Protein AF-A0A6N3X831-F1 (afdb_monomer)

Radius of gyration: 27.07 Å; Cα contacts (8 Å, |Δi|>4): 155; chains: 1; bounding box: 54×34×77 Å

Structure (mmCIF, N/CA/C/O backbone):
data_AF-A0A6N3X831-F1
#
_entry.id   AF-A0A6N3X831-F1
#
loop_
_atom_site.group_PDB
_atom_site.id
_atom_site.type_symbol
_atom_site.label_atom_id
_atom_site.label_alt_id
_atom_site.label_comp_id
_atom_site.label_asym_id
_atom_site.label_entity_id
_atom_site.label_seq_id
_atom_site.pdbx_PDB_ins_code
_atom_site.Cartn_x
_atom_site.Cartn_y
_atom_site.Cartn_z
_atom_site.occupancy
_atom_site.B_iso_or_equiv
_atom_site.auth_seq_id
_atom_site.auth_comp_id
_atom_site.auth_asym_id
_atom_site.auth_atom_id
_atom_site.pdbx_PDB_model_num
ATOM 1 N N . GLY A 1 1 ? -6.048 -7.615 -7.601 1.00 38.59 1 GLY A N 1
ATOM 2 C CA . GLY A 1 1 ? -7.258 -7.803 -6.772 1.00 38.59 1 GLY A CA 1
ATOM 3 C C . GLY A 1 1 ? -6.846 -7.427 -5.382 1.00 38.59 1 GLY A C 1
ATOM 4 O O . GLY A 1 1 ? -6.185 -8.234 -4.755 1.00 38.59 1 GLY A O 1
ATOM 5 N N . ILE A 1 2 ? -7.100 -6.169 -5.031 1.00 41.03 2 ILE A N 1
ATOM 6 C CA . ILE A 1 2 ? -6.404 -5.396 -3.995 1.00 41.03 2 ILE A CA 1
ATOM 7 C C . ILE A 1 2 ? -6.289 -6.144 -2.661 1.00 41.03 2 ILE A C 1
ATOM 9 O O . ILE A 1 2 ? -7.278 -6.653 -2.131 1.00 41.03 2 ILE A O 1
ATOM 13 N N . GLY A 1 3 ? -5.059 -6.252 -2.163 1.00 47.22 3 GLY A N 1
ATOM 14 C CA . GLY A 1 3 ? -4.654 -7.065 -1.020 1.00 47.22 3 GLY A CA 1
ATOM 15 C C . GLY A 1 3 ? -5.002 -6.455 0.335 1.00 47.22 3 GLY A C 1
ATOM 16 O O . GLY A 1 3 ? -4.235 -6.596 1.279 1.00 47.22 3 GLY A O 1
ATOM 17 N N . SER A 1 4 ? -6.169 -5.823 0.483 1.00 55.00 4 SER A N 1
ATOM 18 C CA . SER A 1 4 ? -6.566 -5.127 1.714 1.00 55.00 4 SER A CA 1
ATOM 19 C C . SER A 1 4 ? -7.072 -6.090 2.802 1.00 55.00 4 SER A C 1
ATOM 21 O O . SER A 1 4 ? -8.209 -5.998 3.277 1.00 55.00 4 SER A O 1
ATOM 23 N N . GLY A 1 5 ? -6.254 -7.067 3.180 1.00 63.47 5 GLY A N 1
ATOM 24 C CA . GLY A 1 5 ? -6.531 -7.952 4.304 1.00 63.47 5 GLY A CA 1
ATOM 25 C C . GLY A 1 5 ? -6.135 -7.289 5.618 1.00 63.47 5 GLY A C 1
ATOM 26 O O . GLY A 1 5 ? -5.019 -7.497 6.083 1.00 63.47 5 GLY A O 1
ATOM 27 N N . VAL A 1 6 ? -7.029 -6.510 6.237 1.00 70.75 6 VAL A N 1
ATOM 28 C CA . VAL A 1 6 ? -6.874 -6.143 7.656 1.00 70.75 6 VAL A CA 1
ATOM 29 C C . VAL A 1 6 ? -7.504 -7.239 8.510 1.00 70.75 6 VAL A C 1
ATOM 31 O O . VAL A 1 6 ? -8.687 -7.542 8.357 1.00 70.75 6 VAL A O 1
ATOM 34 N N . SER A 1 7 ? -6.720 -7.829 9.410 1.00 81.00 7 SER A N 1
ATOM 35 C CA . SER A 1 7 ? -7.199 -8.772 10.428 1.00 81.00 7 SER A CA 1
ATOM 36 C C . SER A 1 7 ? -7.109 -8.148 11.816 1.00 81.00 7 SER A C 1
ATOM 38 O O . SER A 1 7 ? -6.284 -7.264 12.078 1.00 81.00 7 SER A O 1
ATOM 40 N N . VAL A 1 8 ? -8.000 -8.590 12.697 1.00 78.44 8 VAL A N 1
ATOM 41 C CA . VAL A 1 8 ? -8.115 -8.108 14.071 1.00 78.44 8 VAL A CA 1
ATOM 42 C C . VAL A 1 8 ? -8.148 -9.312 14.993 1.00 78.44 8 VAL A C 1
ATOM 44 O O . VAL A 1 8 ? -8.912 -10.240 14.752 1.00 78.44 8 VAL A O 1
ATOM 47 N N . ASP A 1 9 ? -7.350 -9.261 16.050 1.00 82.75 9 ASP A N 1
ATOM 48 C CA . ASP A 1 9 ? -7.297 -10.287 17.078 1.00 82.75 9 ASP A CA 1
ATOM 49 C C . ASP A 1 9 ? -7.383 -9.655 18.475 1.00 82.75 9 ASP A C 1
ATOM 51 O O . ASP A 1 9 ? -6.527 -8.873 18.894 1.00 82.75 9 ASP A O 1
ATOM 55 N N . THR A 1 10 ? -8.456 -9.970 19.195 1.00 79.25 10 THR A N 1
ATOM 56 C CA . THR A 1 10 ? -8.720 -9.498 20.557 1.00 79.25 10 THR A CA 1
ATOM 57 C C . THR A 1 10 ? -8.181 -10.427 21.650 1.00 79.25 10 THR A C 1
ATOM 59 O O . THR A 1 10 ? -8.280 -10.074 22.824 1.00 79.25 10 THR A O 1
ATOM 62 N N . ASP A 1 11 ? -7.637 -11.600 21.311 1.00 76.44 11 ASP A N 1
ATOM 63 C CA . ASP A 1 11 ? -7.053 -12.545 22.270 1.00 76.44 11 ASP A CA 1
ATOM 64 C C . ASP A 1 11 ? -5.849 -13.290 21.670 1.00 76.44 11 ASP A C 1
ATOM 66 O O . ASP A 1 11 ? -5.933 -14.436 21.237 1.00 76.44 11 ASP A O 1
ATOM 70 N N . GLY A 1 12 ? -4.668 -12.674 21.767 1.00 67.88 12 GLY A N 1
ATOM 71 C CA . GLY A 1 12 ? -3.426 -13.267 21.257 1.00 67.88 12 GLY A CA 1
ATOM 72 C C . GLY A 1 12 ? -2.975 -14.565 21.950 1.00 67.88 12 GLY A C 1
ATOM 73 O O . GLY A 1 12 ? -1.924 -15.103 21.594 1.00 67.88 12 GLY A O 1
ATOM 74 N N . GLY A 1 13 ? -3.701 -15.050 22.967 1.00 70.44 13 GLY A N 1
ATOM 75 C CA . GLY A 1 13 ? -3.470 -16.340 23.619 1.00 70.44 13 GLY A CA 1
ATOM 76 C C . GLY A 1 13 ? -4.300 -17.494 23.045 1.00 70.44 13 GLY A C 1
ATOM 77 O O . GLY A 1 13 ? -4.006 -18.653 23.355 1.00 70.44 13 GLY A O 1
ATOM 78 N N . MET A 1 14 ? -5.312 -17.207 22.221 1.00 67.62 14 MET A N 1
ATOM 79 C CA . MET A 1 14 ? -6.159 -18.201 21.563 1.00 67.62 14 MET A CA 1
ATOM 80 C C . MET A 1 14 ? -5.832 -18.333 20.072 1.00 67.62 14 MET A C 1
ATOM 82 O O . MET A 1 14 ? -5.197 -17.487 19.454 1.00 67.62 14 MET A O 1
ATOM 86 N N . ALA A 1 15 ? -6.198 -19.476 19.489 1.00 73.69 15 ALA A N 1
ATOM 87 C CA . ALA A 1 15 ? -5.972 -19.726 18.071 1.00 73.69 15 ALA A CA 1
ATOM 88 C C . ALA A 1 15 ? -7.078 -19.086 17.217 1.00 73.69 15 ALA A C 1
ATOM 90 O O . ALA A 1 15 ? -8.261 -19.330 17.455 1.00 73.69 15 ALA A O 1
ATOM 91 N N . GLY A 1 16 ? -6.671 -18.375 16.163 1.00 77.88 16 GLY A N 1
ATOM 92 C CA . GLY A 1 16 ? -7.555 -17.681 15.223 1.00 77.88 16 GLY A CA 1
ATOM 93 C C . GLY A 1 16 ? -7.661 -16.189 15.527 1.00 77.88 16 GLY A C 1
ATOM 94 O O . GLY A 1 16 ? -7.146 -15.734 16.537 1.00 77.88 16 GLY A O 1
ATOM 95 N N . ASP A 1 17 ? -8.369 -15.455 14.674 1.00 84.38 17 ASP A N 1
ATOM 96 C CA . ASP A 1 17 ? -8.619 -14.024 14.855 1.00 84.38 17 ASP A CA 1
ATOM 97 C C . ASP A 1 17 ? -9.928 -13.828 15.629 1.00 84.38 17 ASP A C 1
ATOM 99 O O . ASP A 1 17 ? -11.001 -14.245 15.177 1.00 84.38 17 ASP A O 1
ATOM 103 N N . GLN A 1 18 ? -9.853 -13.254 16.831 1.00 87.50 18 GLN A N 1
ATOM 104 C CA . GLN A 1 18 ? -11.040 -12.903 17.612 1.00 87.50 18 GLN A CA 1
ATOM 105 C C . GLN A 1 18 ? -11.415 -11.436 17.395 1.00 87.50 18 GLN A C 1
ATOM 107 O O . GLN A 1 18 ? -10.561 -10.560 17.344 1.00 87.50 18 GLN A O 1
ATOM 112 N N . THR A 1 19 ? -12.715 -11.151 17.323 1.00 91.06 19 THR A N 1
ATOM 113 C CA . THR A 1 19 ? -13.231 -9.800 17.041 1.00 91.06 19 THR A CA 1
ATOM 114 C C . THR A 1 19 ? -14.128 -9.261 18.156 1.00 91.06 19 THR A C 1
ATOM 116 O O . THR A 1 19 ? -14.958 -8.384 17.916 1.00 91.06 19 THR A O 1
ATOM 119 N N . SER A 1 20 ? -14.029 -9.807 19.370 1.00 92.25 20 SER A N 1
ATOM 120 C CA . SER A 1 20 ? -14.905 -9.438 20.486 1.00 92.25 20 SER A CA 1
ATOM 121 C C . SER A 1 20 ? -14.158 -9.401 21.811 1.00 92.25 20 SER A C 1
ATOM 123 O O . SER A 1 20 ? -13.512 -10.375 22.190 1.00 92.25 20 SER A O 1
ATOM 125 N N . LEU A 1 21 ? -14.345 -8.316 22.557 1.00 94.50 21 LEU A N 1
ATOM 126 C CA . LEU A 1 21 ? -13.894 -8.178 23.938 1.00 94.50 21 LEU A CA 1
ATOM 127 C C . LEU A 1 21 ? -15.068 -8.364 24.902 1.00 94.50 21 LEU A C 1
ATOM 129 O O . LEU A 1 21 ? -16.187 -7.943 24.610 1.00 94.50 21 LEU A O 1
ATOM 133 N N . SER A 1 22 ? -14.804 -8.943 26.075 1.00 94.12 22 SER A N 1
ATOM 134 C CA . SER A 1 22 ? -15.806 -9.104 27.132 1.00 94.12 22 SER A CA 1
ATOM 135 C C . SER A 1 22 ? -15.433 -8.285 28.362 1.00 94.12 22 SER A C 1
ATOM 137 O O . SER A 1 22 ? -14.397 -8.507 28.994 1.00 94.12 22 SER A O 1
ATOM 139 N N . PHE A 1 23 ? -16.314 -7.364 28.742 1.00 96.44 23 PHE A N 1
ATOM 140 C CA . PHE A 1 23 ? -16.197 -6.581 29.968 1.00 96.44 23 PHE A CA 1
ATOM 141 C C . PHE A 1 23 ? -17.246 -7.036 30.986 1.00 96.44 23 PHE A C 1
ATOM 143 O O . PHE A 1 23 ? -18.373 -7.391 30.658 1.00 96.44 23 PHE A O 1
ATOM 150 N N . THR A 1 24 ? -16.848 -7.044 32.248 1.00 95.75 24 THR A N 1
ATOM 151 C CA . THR A 1 24 ? -17.590 -7.520 33.413 1.00 95.75 24 THR A CA 1
ATOM 152 C C . THR 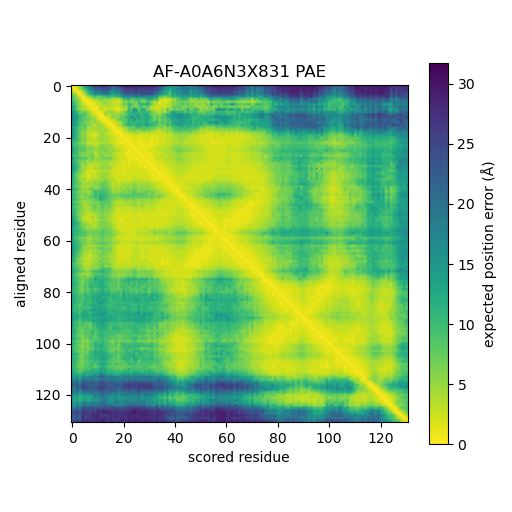A 1 24 ? -17.406 -6.521 34.550 1.00 95.75 24 THR A C 1
ATOM 154 O O . THR A 1 24 ? -16.509 -5.676 34.525 1.00 95.75 24 THR A O 1
ATOM 157 N N . THR A 1 25 ? -18.193 -6.649 35.615 1.00 96.44 25 THR A N 1
ATOM 158 C CA . THR A 1 25 ? -18.077 -5.770 36.789 1.00 96.44 25 THR A CA 1
ATOM 159 C C . THR A 1 25 ? -16.720 -5.850 37.497 1.00 96.44 25 THR A C 1
ATOM 161 O O . THR A 1 25 ? -16.415 -4.964 38.290 1.00 96.44 25 THR A O 1
ATOM 164 N N . SER A 1 26 ? -15.900 -6.874 37.236 1.00 97.25 26 SER A N 1
ATOM 165 C CA . SER A 1 26 ? -14.564 -7.019 37.827 1.00 97.25 26 SER A CA 1
ATOM 166 C C . SER A 1 26 ? -13.425 -6.502 36.942 1.00 97.25 26 SER A C 1
ATOM 168 O O . SER A 1 26 ? -12.369 -6.182 37.480 1.00 97.25 26 SER A O 1
ATOM 170 N N . ASN A 1 27 ? -13.612 -6.391 35.621 1.00 96.12 27 ASN A N 1
ATOM 171 C CA . ASN A 1 27 ? -12.563 -5.962 34.683 1.00 96.12 27 ASN A CA 1
ATOM 172 C C . ASN A 1 27 ? -12.930 -4.723 33.845 1.00 96.12 27 ASN A C 1
ATOM 174 O O . ASN A 1 27 ? -12.136 -4.331 33.001 1.00 96.12 27 ASN A O 1
ATOM 178 N N . TRP A 1 28 ? -14.081 -4.077 34.071 1.00 96.12 28 TRP A N 1
ATOM 179 C CA . TRP A 1 28 ? -14.527 -2.915 33.280 1.00 96.12 28 TRP A CA 1
ATOM 180 C C . TRP A 1 28 ? -13.552 -1.726 33.272 1.00 96.12 28 TRP A C 1
ATOM 182 O O . TRP A 1 28 ? -13.578 -0.927 32.343 1.00 96.12 28 TRP A O 1
ATOM 192 N N . GLN A 1 29 ? -12.703 -1.604 34.299 1.00 96.38 29 GLN A N 1
ATOM 193 C CA . GLN A 1 29 ? -11.672 -0.558 34.393 1.00 96.38 29 GLN A CA 1
ATOM 194 C C . GLN A 1 29 ? -10.335 -0.970 33.774 1.00 96.38 29 GLN A C 1
ATOM 196 O O . GLN A 1 29 ? -9.431 -0.145 33.681 1.00 96.38 29 GLN A O 1
ATOM 201 N N . MET A 1 30 ? -10.178 -2.242 33.411 1.00 96.88 30 MET A N 1
ATOM 202 C CA . MET A 1 30 ? -8.944 -2.753 32.833 1.00 96.88 30 MET A CA 1
ATOM 203 C C . MET A 1 30 ? -9.003 -2.582 31.321 1.00 96.88 30 MET A C 1
ATOM 205 O O . MET A 1 30 ? -9.918 -3.084 30.666 1.00 96.88 30 MET A O 1
ATOM 209 N N . GLU A 1 31 ? -8.010 -1.896 30.766 1.00 96.25 31 GLU A N 1
ATOM 210 C CA . GLU A 1 31 ? -7.832 -1.827 29.320 1.00 96.25 31 GLU A CA 1
ATOM 211 C C . GLU A 1 31 ? -7.559 -3.232 28.768 1.00 96.25 31 GLU A C 1
ATOM 213 O O . GLU A 1 31 ? -6.760 -3.991 29.321 1.00 96.25 31 GLU A O 1
ATOM 218 N N . GLN A 1 32 ? -8.242 -3.579 27.678 1.00 95.19 32 GLN A N 1
ATOM 219 C CA . GLN A 1 32 ? -8.023 -4.823 26.949 1.00 95.19 32 GLN A CA 1
ATOM 220 C C . GLN A 1 32 ? -7.440 -4.482 25.580 1.00 95.19 32 GLN A C 1
ATOM 222 O O . GLN A 1 32 ? -7.934 -3.583 24.898 1.00 95.19 32 GLN A O 1
ATOM 227 N N . ALA A 1 33 ? -6.362 -5.167 25.207 1.00 92.38 33 ALA A N 1
ATOM 228 C CA . ALA A 1 33 ? -5.659 -4.908 23.961 1.00 92.38 33 ALA A CA 1
ATOM 229 C C . ALA A 1 33 ? -6.381 -5.549 22.770 1.00 92.38 33 ALA A C 1
ATOM 231 O O . ALA A 1 33 ? -6.973 -6.619 22.887 1.00 92.38 33 ALA A O 1
ATOM 232 N N . VAL A 1 34 ? -6.273 -4.900 21.613 1.00 92.50 34 VAL A N 1
ATOM 233 C CA . VAL A 1 34 ? -6.697 -5.431 20.317 1.00 92.50 34 VAL A CA 1
ATOM 234 C C . VAL A 1 34 ? -5.494 -5.359 19.387 1.00 92.50 34 VAL A C 1
ATOM 236 O O . VAL A 1 34 ? -4.926 -4.285 19.192 1.00 92.50 34 VAL A O 1
ATOM 239 N N . MET A 1 35 ? -5.078 -6.498 18.846 1.00 91.12 35 MET A N 1
ATOM 240 C CA . MET A 1 35 ? -4.033 -6.584 17.836 1.00 91.12 35 MET A CA 1
ATOM 241 C C . MET A 1 35 ? -4.651 -6.353 16.458 1.00 91.12 35 MET A C 1
ATOM 243 O O . MET A 1 35 ? -5.662 -6.959 16.117 1.00 91.12 35 MET A O 1
ATOM 247 N N . VAL A 1 36 ? -4.034 -5.492 15.652 1.00 90.69 36 VAL A N 1
ATOM 248 C CA . VAL A 1 36 ? -4.452 -5.210 14.272 1.00 90.69 36 VAL A CA 1
ATOM 249 C C . VAL A 1 36 ? -3.280 -5.517 13.350 1.00 90.69 36 VAL A C 1
ATOM 251 O O . VAL A 1 36 ? -2.146 -5.138 13.648 1.00 90.69 36 VAL A O 1
ATOM 254 N N . ARG A 1 37 ? -3.537 -6.210 12.240 1.00 89.69 37 ARG A N 1
ATOM 255 C CA . ARG A 1 37 ? -2.523 -6.567 11.239 1.00 89.69 37 ARG A CA 1
ATOM 256 C C . ARG A 1 37 ? -3.017 -6.180 9.853 1.00 89.69 37 ARG A C 1
ATOM 258 O O . ARG A 1 37 ? -4.176 -6.429 9.535 1.00 89.69 37 ARG A O 1
ATOM 265 N N . ALA A 1 38 ? -2.133 -5.620 9.038 1.00 89.00 38 ALA A N 1
ATOM 266 C CA . ALA A 1 38 ? -2.359 -5.405 7.613 1.00 89.00 38 ALA A CA 1
ATOM 267 C C . ALA A 1 38 ? -1.558 -6.437 6.804 1.00 89.00 38 ALA A C 1
ATOM 269 O O . ALA A 1 38 ? -0.465 -6.832 7.219 1.00 89.00 38 ALA A O 1
ATOM 270 N N . ALA A 1 39 ? -2.117 -6.896 5.687 1.00 87.69 39 ALA A N 1
ATOM 271 C CA . ALA A 1 39 ? -1.389 -7.675 4.694 1.00 87.69 39 ALA A CA 1
ATOM 272 C C . ALA A 1 39 ? -0.486 -6.755 3.859 1.00 87.69 39 ALA A C 1
ATOM 274 O O . ALA A 1 39 ? -0.832 -5.598 3.645 1.00 87.69 39 ALA A O 1
ATOM 275 N N . ALA A 1 40 ? 0.651 -7.283 3.405 1.00 88.06 40 ALA A N 1
ATOM 276 C CA . ALA A 1 40 ? 1.467 -6.623 2.392 1.00 88.06 40 ALA A CA 1
ATOM 277 C C . ALA A 1 40 ? 0.853 -6.851 1.004 1.00 88.06 40 ALA A C 1
ATOM 279 O O . ALA A 1 40 ? 0.274 -7.918 0.756 1.00 88.06 40 ALA A O 1
ATOM 280 N N . ASP A 1 41 ? 1.028 -5.887 0.110 1.00 87.81 41 ASP A N 1
ATOM 281 C CA . ASP A 1 41 ? 0.800 -6.049 -1.321 1.00 87.81 41 ASP A CA 1
ATOM 282 C C . ASP A 1 41 ? 1.955 -5.427 -2.123 1.00 87.81 41 ASP A C 1
ATOM 284 O O . ASP A 1 41 ? 2.979 -5.112 -1.532 1.00 87.81 41 ASP A O 1
ATOM 288 N N . ASP A 1 42 ? 1.839 -5.393 -3.455 1.00 89.00 42 ASP A N 1
ATOM 289 C CA . ASP A 1 42 ? 2.919 -4.964 -4.360 1.00 89.00 42 ASP A CA 1
ATOM 290 C C . ASP A 1 42 ? 2.642 -3.580 -4.995 1.00 89.00 42 ASP A C 1
ATOM 292 O O . ASP A 1 42 ? 3.276 -3.206 -5.995 1.00 89.00 42 ASP A O 1
ATOM 296 N N . ASN A 1 43 ? 1.614 -2.863 -4.524 1.00 88.38 43 ASN A N 1
ATOM 297 C CA . ASN A 1 43 ? 1.247 -1.550 -5.055 1.00 88.38 43 ASN A CA 1
ATOM 298 C C . ASN A 1 43 ? 2.043 -0.445 -4.331 1.00 88.38 43 ASN A C 1
ATOM 300 O O . ASN A 1 43 ? 3.035 -0.770 -3.720 1.00 88.38 43 ASN A O 1
ATOM 304 N N . ALA A 1 44 ? 1.779 0.847 -4.542 1.00 88.69 44 ALA A N 1
ATOM 305 C CA . ALA A 1 44 ? 2.566 1.923 -3.906 1.00 88.69 44 ALA A CA 1
ATOM 306 C C . ALA A 1 44 ? 1.658 3.000 -3.290 1.00 88.69 44 ALA A C 1
ATOM 308 O O . ALA A 1 44 ? 1.894 4.209 -3.425 1.00 88.69 44 ALA A O 1
ATOM 309 N N . ILE A 1 45 ? 0.523 2.572 -2.743 1.00 88.94 45 ILE A N 1
ATOM 310 C CA . ILE A 1 45 ? -0.583 3.425 -2.326 1.00 88.94 45 ILE A CA 1
ATOM 311 C C . ILE A 1 45 ? -1.037 3.017 -0.940 1.00 88.94 45 ILE A C 1
ATOM 313 O O . ILE A 1 45 ? -1.553 1.940 -0.723 1.00 88.94 45 ILE A O 1
ATOM 317 N N . SER A 1 46 ? -0.971 3.966 -0.012 1.00 90.81 46 SER A N 1
ATOM 318 C CA . SER A 1 46 ? -1.536 3.781 1.321 1.00 90.81 46 SER A CA 1
ATOM 319 C 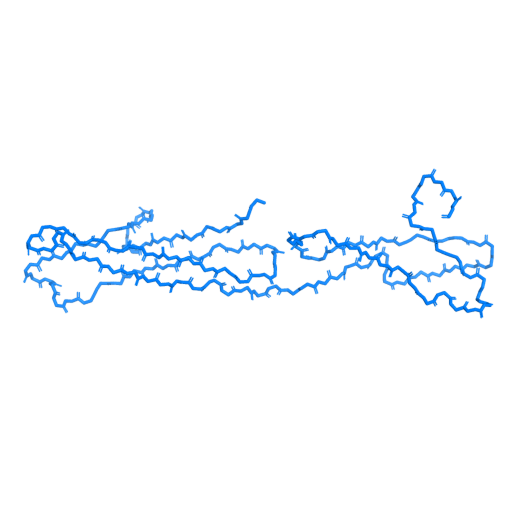C . SER A 1 46 ? -3.064 3.694 1.309 1.00 90.81 46 SER A C 1
ATOM 321 O O . SER A 1 46 ? -3.747 4.535 0.712 1.00 90.81 46 SER A O 1
ATOM 323 N N . GLU A 1 47 ? -3.610 2.759 2.081 1.00 89.75 47 GLU A N 1
ATOM 324 C CA . GLU A 1 47 ? -5.045 2.586 2.279 1.00 89.75 47 GLU A CA 1
ATOM 325 C C . GLU A 1 47 ? -5.530 3.072 3.647 1.00 89.75 47 GLU A C 1
ATOM 327 O O . GLU A 1 47 ? -4.786 3.288 4.609 1.00 89.75 47 GLU A O 1
ATOM 332 N N . THR A 1 48 ? -6.851 3.225 3.750 1.00 92.06 48 THR A N 1
ATOM 333 C CA . THR A 1 48 ? -7.526 3.475 5.024 1.00 92.06 48 THR A CA 1
ATOM 334 C C . THR A 1 48 ? -8.667 2.490 5.219 1.00 92.06 48 THR A C 1
ATOM 336 O O . THR A 1 48 ? -9.410 2.184 4.287 1.00 92.06 48 THR A O 1
ATOM 339 N N . VAL A 1 49 ? -8.809 2.000 6.448 1.00 92.38 49 VAL A N 1
ATOM 340 C CA . VAL A 1 49 ? -9.881 1.096 6.870 1.00 92.38 49 VAL A CA 1
ATOM 341 C C . VAL A 1 49 ? -10.507 1.646 8.146 1.00 92.38 49 VAL A C 1
ATOM 343 O O . VAL A 1 49 ? -9.802 2.028 9.077 1.00 92.38 49 VAL A O 1
ATOM 346 N N . THR A 1 50 ? -11.837 1.670 8.215 1.00 94.50 50 THR A N 1
ATOM 347 C CA . THR A 1 50 ? -12.5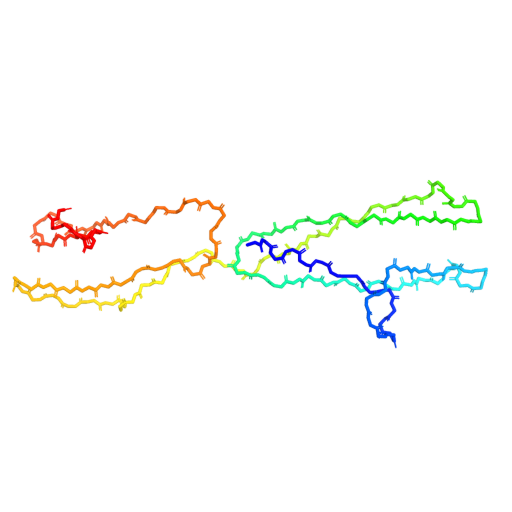60 2.076 9.428 1.00 94.50 50 THR A CA 1
ATOM 348 C C . THR A 1 50 ? -13.048 0.846 10.181 1.00 94.50 50 THR A C 1
ATOM 350 O O . THR A 1 50 ? -13.905 0.109 9.696 1.00 94.50 50 THR A O 1
ATOM 353 N N . LEU A 1 51 ? -12.538 0.643 11.396 1.00 94.06 51 LEU A N 1
ATOM 354 C CA . LEU A 1 51 ? -13.003 -0.391 12.315 1.00 94.06 51 LEU A CA 1
ATOM 355 C C . LEU A 1 51 ? -14.154 0.154 13.167 1.00 94.06 51 LEU A C 1
ATOM 357 O O . LEU A 1 51 ? -13.989 1.113 13.925 1.00 94.06 51 LEU A O 1
ATOM 361 N N . SER A 1 52 ? -15.325 -0.470 13.053 1.00 95.56 52 SER A N 1
ATOM 362 C CA . SER A 1 52 ? -16.516 -0.111 13.828 1.00 95.56 52 SER A CA 1
ATOM 363 C C . SER A 1 52 ? -16.633 -0.976 15.079 1.00 95.56 52 SER A C 1
ATOM 365 O O . SER A 1 52 ? -16.598 -2.200 14.995 1.00 95.56 52 SER A O 1
ATOM 367 N N . HIS A 1 53 ? -16.826 -0.339 16.231 1.00 96.75 53 HIS A N 1
ATOM 368 C CA . HIS A 1 53 ? -17.058 -1.000 17.512 1.00 96.75 53 HIS A CA 1
ATOM 369 C C . HIS A 1 53 ? -18.478 -0.690 17.971 1.00 96.75 53 HIS A C 1
ATOM 371 O O . HIS A 1 53 ? -18.857 0.478 18.052 1.00 96.75 53 HIS A O 1
ATOM 377 N N . SER A 1 54 ? -19.248 -1.719 18.309 1.00 97.31 54 SER A N 1
ATOM 378 C CA . SER A 1 54 ? -20.574 -1.600 18.918 1.00 97.31 54 SER A CA 1
ATOM 379 C C . SER A 1 54 ? -20.604 -2.399 20.212 1.00 97.31 54 SER A C 1
ATOM 381 O O . SER A 1 54 ? -20.237 -3.575 20.213 1.00 97.31 54 SER A O 1
ATOM 383 N N . ALA A 1 55 ? -21.037 -1.772 21.300 1.00 97.38 55 ALA A N 1
ATOM 384 C CA . ALA A 1 55 ? -21.260 -2.450 22.568 1.00 97.38 55 ALA A CA 1
ATOM 385 C C . ALA A 1 55 ? -22.714 -2.935 22.674 1.00 97.38 55 ALA A C 1
ATOM 387 O O . ALA A 1 55 ? -23.599 -2.446 21.974 1.00 97.38 55 ALA A O 1
ATOM 388 N N . ALA A 1 56 ? -22.951 -3.917 23.540 1.00 96.56 56 ALA A N 1
ATOM 389 C CA . ALA A 1 56 ? -24.279 -4.463 23.798 1.00 96.56 56 ALA A CA 1
ATOM 390 C C . ALA A 1 56 ? -24.414 -4.896 25.263 1.00 96.56 56 ALA A C 1
ATOM 392 O O . ALA A 1 56 ? -23.438 -5.327 25.884 1.00 96.56 56 ALA A O 1
ATOM 393 N N . GLY A 1 57 ? -25.637 -4.817 25.792 1.00 95.88 57 GLY A N 1
ATOM 394 C CA . GLY A 1 57 ? -25.980 -5.145 27.175 1.00 95.88 57 GLY A CA 1
ATOM 395 C C . GLY A 1 57 ? -25.585 -4.070 28.195 1.00 95.88 57 GLY A C 1
ATOM 396 O O . GLY A 1 57 ? -24.821 -3.155 27.907 1.00 95.88 57 GLY A O 1
ATOM 397 N N . GLY A 1 58 ? -26.127 -4.173 29.414 1.00 93.38 58 GLY A N 1
ATOM 398 C CA . GLY A 1 58 ? -25.764 -3.293 30.538 1.00 93.38 58 GLY A CA 1
ATOM 399 C C . GLY A 1 58 ? -25.962 -1.795 30.275 1.00 93.38 58 GLY A C 1
ATOM 400 O O . GLY A 1 58 ? -25.177 -1.003 30.781 1.00 93.38 58 GLY A O 1
ATOM 401 N N . ASP A 1 59 ? -26.966 -1.435 29.467 1.00 96.38 59 ASP A N 1
ATOM 402 C CA . ASP A 1 59 ? -27.267 -0.077 28.979 1.00 96.38 59 ASP A CA 1
ATOM 403 C C . ASP A 1 59 ? -26.305 0.476 27.901 1.00 96.38 59 ASP A C 1
ATOM 405 O O . ASP A 1 59 ? -26.359 1.660 27.565 1.00 96.38 59 ASP A O 1
ATOM 409 N N . TYR A 1 60 ? -25.459 -0.369 27.297 1.00 97.00 60 TYR A N 1
ATOM 410 C CA . TYR A 1 60 ? -24.505 0.026 26.248 1.00 97.00 60 TYR A CA 1
ATOM 411 C C . TYR A 1 60 ? -24.987 -0.223 24.809 1.00 97.00 60 TYR A C 1
ATOM 413 O O . TYR A 1 60 ? -24.229 0.034 23.880 1.00 97.00 60 TYR A O 1
ATOM 421 N N . ASP A 1 61 ? -26.227 -0.672 24.589 1.00 96.44 61 ASP A N 1
ATOM 422 C CA . ASP A 1 61 ? -26.729 -1.064 23.254 1.00 96.44 61 ASP A CA 1
ATOM 423 C C . ASP A 1 61 ? -26.702 0.066 22.203 1.00 96.44 61 ASP A C 1
ATOM 425 O O . ASP A 1 61 ? -26.737 -0.194 21.002 1.00 96.44 61 ASP A O 1
ATOM 429 N N . SER A 1 62 ? -26.639 1.330 22.635 1.00 97.00 62 SER A N 1
ATOM 430 C CA . SER A 1 62 ? -26.505 2.499 21.753 1.00 97.00 62 SER A CA 1
ATOM 431 C C . SER A 1 62 ? -25.086 3.072 21.692 1.00 97.00 62 SER A C 1
ATOM 433 O O . SER A 1 62 ? -24.885 4.150 21.130 1.00 97.00 62 SER A O 1
ATOM 435 N N . VAL A 1 63 ? -24.108 2.426 22.328 1.00 97.94 63 VAL A N 1
ATOM 436 C CA . VAL A 1 63 ? -22.728 2.909 22.396 1.00 97.94 63 VAL A CA 1
ATOM 437 C C . VAL A 1 63 ? -21.927 2.292 21.260 1.00 97.94 63 VAL A C 1
ATOM 439 O O . VAL A 1 63 ? -21.734 1.079 21.186 1.00 97.94 63 VAL A O 1
ATOM 442 N N . SER A 1 64 ? -21.409 3.153 20.392 1.00 97.69 64 SER A N 1
ATOM 443 C CA . SER A 1 64 ? -20.528 2.763 19.300 1.00 97.69 64 SER A CA 1
ATOM 444 C C . SER A 1 64 ? -19.368 3.736 19.143 1.00 97.69 64 SER A C 1
ATOM 446 O O . SER A 1 64 ? -19.446 4.899 19.551 1.00 97.69 64 SER A O 1
ATOM 448 N N . LYS A 1 65 ? -18.277 3.264 18.538 1.00 98.06 65 LYS A N 1
ATOM 449 C CA . LYS A 1 65 ? -17.116 4.091 18.214 1.00 98.06 65 LYS A CA 1
ATOM 450 C C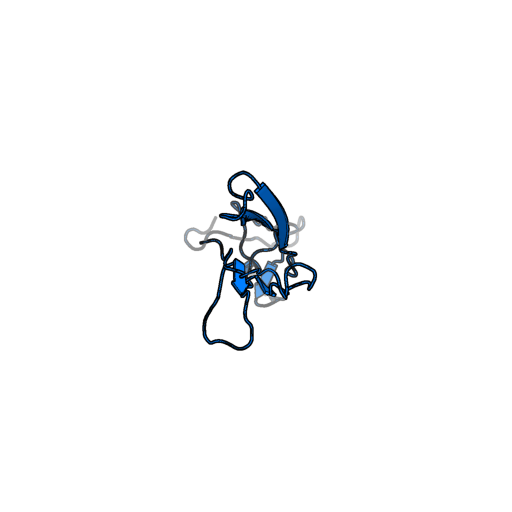 . LYS A 1 65 ? -16.381 3.563 16.990 1.00 98.06 65 LYS A C 1
ATOM 452 O O . LYS A 1 65 ? -16.218 2.358 16.823 1.00 98.06 65 LYS A O 1
ATOM 457 N N . GLU A 1 66 ? -15.903 4.480 16.165 1.00 97.44 66 GLU A N 1
ATOM 458 C CA . GLU A 1 66 ? -15.071 4.166 15.009 1.00 97.44 66 GLU A CA 1
ATOM 459 C C . GLU A 1 66 ? -13.594 4.408 15.324 1.00 97.44 66 GLU A C 1
ATOM 461 O O . GLU A 1 66 ? -13.236 5.339 16.055 1.00 97.44 66 GLU A O 1
ATOM 466 N N . LEU A 1 67 ? -12.742 3.562 14.753 1.00 96.31 67 LEU A N 1
ATOM 467 C CA . LEU A 1 67 ? -11.298 3.724 14.713 1.00 96.31 67 LEU A CA 1
ATOM 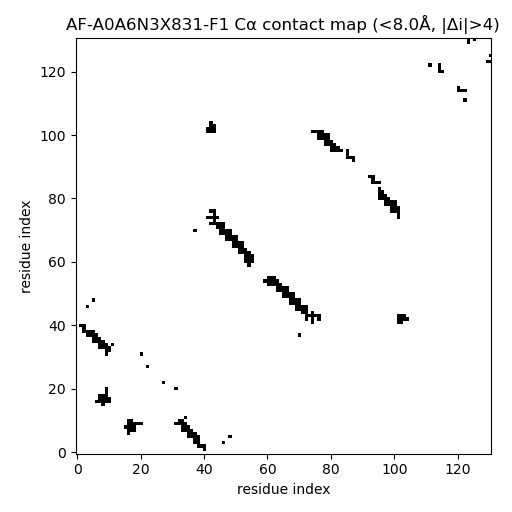468 C C . LEU A 1 67 ? -10.856 3.706 13.252 1.00 96.31 67 LEU A C 1
ATOM 470 O O . LEU A 1 67 ? -11.028 2.705 12.562 1.00 96.31 67 LEU A O 1
ATOM 474 N N . MET A 1 68 ? -10.276 4.809 12.791 1.00 96.12 68 MET A N 1
ATOM 475 C CA . MET A 1 68 ? -9.630 4.860 11.484 1.00 96.12 68 MET A CA 1
ATOM 476 C C . MET A 1 68 ? -8.228 4.259 11.591 1.00 96.12 68 MET A C 1
ATOM 478 O O . MET A 1 68 ? -7.432 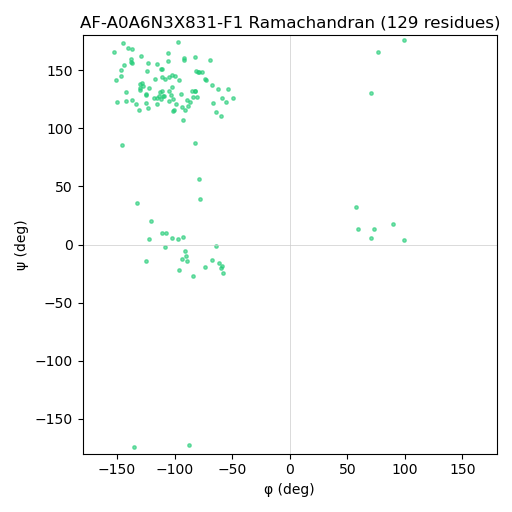4.679 12.431 1.00 96.12 68 MET A O 1
ATOM 482 N N . VAL A 1 69 ? -7.940 3.290 10.731 1.00 94.25 69 VAL A N 1
ATOM 483 C CA . VAL A 1 69 ? -6.635 2.655 10.568 1.00 94.25 69 VAL A CA 1
ATOM 484 C C . VAL A 1 69 ? -6.077 3.083 9.220 1.00 94.25 69 VAL A C 1
ATOM 486 O O . VAL A 1 69 ? -6.749 2.953 8.199 1.00 94.25 69 VAL A O 1
ATOM 489 N N . THR A 1 70 ? -4.851 3.591 9.219 1.00 94.38 70 THR A N 1
ATOM 490 C CA . THR A 1 70 ? -4.093 3.858 7.995 1.00 94.38 70 THR A CA 1
ATOM 491 C C . THR A 1 70 ? -3.089 2.736 7.801 1.00 94.38 70 THR A C 1
ATOM 493 O O . THR A 1 70 ? -2.299 2.462 8.707 1.00 94.38 70 THR A O 1
ATOM 496 N N . VAL A 1 71 ? -3.129 2.102 6.633 1.00 92.81 71 VAL A N 1
ATOM 497 C CA . VAL A 1 71 ? -2.110 1.158 6.182 1.00 92.81 71 VAL A CA 1
ATOM 498 C C . VAL A 1 71 ? -1.114 1.978 5.377 1.00 92.81 71 VAL A C 1
ATOM 500 O O . VAL A 1 71 ? -1.442 2.511 4.322 1.00 92.81 71 VAL A O 1
ATOM 503 N N . GLY A 1 72 ? 0.059 2.204 5.964 1.00 90.75 72 GLY A N 1
ATOM 504 C CA . GLY A 1 72 ? 1.156 2.844 5.252 1.00 90.75 72 GLY A CA 1
ATOM 505 C C . GLY A 1 72 ? 1.733 1.865 4.242 1.00 90.75 72 GLY A C 1
ATOM 506 O O . GLY A 1 72 ? 1.851 0.683 4.552 1.00 90.75 72 GLY A O 1
ATOM 507 N N . ASP A 1 73 ? 2.099 2.385 3.082 1.00 91.12 73 ASP A N 1
ATOM 508 C CA . ASP A 1 73 ? 2.718 1.622 2.005 1.00 91.12 73 ASP A CA 1
ATOM 509 C C . ASP A 1 73 ? 4.227 1.920 2.000 1.00 91.12 73 ASP A C 1
ATOM 511 O O . ASP A 1 73 ? 4.635 3.071 2.221 1.00 91.12 73 ASP A O 1
ATOM 515 N N . ASP A 1 74 ? 5.049 0.880 1.864 1.00 88.56 74 ASP A N 1
ATOM 516 C CA . ASP A 1 74 ? 6.510 0.966 1.860 1.00 88.56 74 ASP A CA 1
ATOM 517 C C . ASP A 1 74 ? 7.147 0.669 0.493 1.00 88.56 74 ASP A C 1
ATOM 519 O O . ASP A 1 74 ? 8.377 0.629 0.375 1.00 88.56 74 ASP A O 1
ATOM 523 N N . ASP A 1 75 ? 6.332 0.577 -0.553 1.00 89.50 75 ASP A N 1
ATOM 524 C CA . ASP A 1 75 ? 6.740 0.381 -1.931 1.00 89.50 75 ASP A CA 1
ATOM 525 C C . ASP A 1 75 ? 6.921 1.711 -2.678 1.00 89.50 75 ASP A C 1
ATOM 527 O O . ASP A 1 75 ? 6.497 2.801 -2.285 1.00 89.50 75 ASP A O 1
ATOM 531 N N . THR A 1 76 ? 7.661 1.666 -3.787 1.00 89.12 76 THR A N 1
ATOM 532 C CA . THR A 1 76 ? 7.965 2.856 -4.592 1.00 89.12 76 THR A CA 1
ATOM 533 C C . THR A 1 76 ? 7.823 2.554 -6.073 1.00 89.12 76 THR A C 1
ATOM 535 O O . THR A 1 76 ? 8.505 1.679 -6.609 1.00 89.12 76 THR A O 1
ATOM 538 N N . ALA A 1 77 ? 6.996 3.347 -6.759 1.00 90.44 77 ALA A N 1
ATOM 539 C CA . ALA A 1 77 ? 6.791 3.231 -8.198 1.00 90.44 77 ALA A CA 1
ATOM 540 C C . ALA A 1 77 ? 8.117 3.314 -8.975 1.00 90.44 77 ALA A C 1
ATOM 542 O O . ALA A 1 77 ? 8.853 4.300 -8.881 1.00 90.44 77 ALA A O 1
ATOM 543 N N . SER A 1 78 ? 8.415 2.277 -9.762 1.00 92.31 78 SER A N 1
ATOM 544 C CA . SER A 1 78 ? 9.680 2.165 -10.495 1.00 92.31 78 SER A CA 1
ATOM 545 C C . SER A 1 78 ? 9.559 1.318 -11.768 1.00 92.31 78 SER A C 1
ATOM 547 O O . SER A 1 78 ? 8.581 0.596 -11.976 1.00 92.31 78 SER A O 1
ATOM 549 N N . LEU A 1 79 ? 10.573 1.412 -12.632 1.00 95.50 79 LEU A N 1
ATOM 550 C CA . LEU A 1 79 ? 10.738 0.605 -13.841 1.00 95.50 79 LEU A CA 1
ATOM 551 C C . LEU A 1 79 ? 11.922 -0.345 -13.681 1.00 95.50 79 LEU A C 1
ATOM 553 O O . LEU A 1 79 ? 12.961 0.022 -13.138 1.00 95.50 79 LEU A O 1
ATOM 557 N N . VAL A 1 80 ? 11.795 -1.539 -14.249 1.00 96.62 80 VAL A N 1
ATOM 558 C CA . VAL A 1 80 ? 12.911 -2.471 -14.421 1.00 96.62 80 VAL A CA 1
ATOM 559 C C . VAL A 1 80 ? 13.208 -2.596 -15.907 1.00 96.62 80 VAL A C 1
ATOM 561 O O . VAL A 1 80 ? 12.322 -2.941 -16.691 1.00 96.62 80 VAL A O 1
ATOM 564 N N . ILE A 1 81 ? 14.461 -2.339 -16.279 1.00 97.31 81 ILE A N 1
ATOM 565 C CA . ILE A 1 81 ? 14.981 -2.492 -17.639 1.00 97.31 81 ILE A CA 1
ATOM 566 C C . ILE A 1 81 ? 15.968 -3.661 -17.645 1.00 97.31 81 ILE A C 1
ATOM 568 O O . ILE A 1 81 ? 16.830 -3.742 -16.772 1.00 97.31 81 ILE A O 1
ATOM 572 N N . SER A 1 82 ? 15.850 -4.582 -18.605 1.00 96.25 82 SER A N 1
ATOM 573 C CA . SER A 1 82 ? 16.762 -5.729 -18.703 1.00 96.25 82 SER A CA 1
ATOM 574 C C . SER A 1 82 ? 17.112 -6.092 -20.154 1.00 96.25 82 SER A C 1
ATOM 576 O O . SER A 1 82 ? 16.194 -6.379 -20.932 1.00 96.25 82 SER A O 1
ATOM 578 N N . PRO A 1 83 ? 18.411 -6.128 -20.528 1.00 96.50 83 PRO A N 1
ATOM 579 C CA . PRO A 1 83 ? 19.565 -5.695 -19.726 1.00 96.50 83 PRO A CA 1
ATOM 580 C C . PRO A 1 83 ? 19.591 -4.166 -19.535 1.00 96.50 83 PRO A C 1
ATOM 582 O O . PRO A 1 83 ? 19.019 -3.435 -20.336 1.00 96.50 83 PRO A O 1
ATOM 585 N N . GLU A 1 84 ? 20.286 -3.673 -18.505 1.00 95.38 84 GLU A N 1
ATOM 586 C CA . GLU A 1 84 ? 20.406 -2.225 -18.226 1.00 95.38 84 GLU A CA 1
ATOM 587 C C . GLU A 1 84 ? 21.226 -1.461 -19.282 1.00 95.38 84 GLU A C 1
ATOM 589 O O . GLU A 1 84 ? 21.196 -0.233 -19.337 1.00 95.38 84 GLU A O 1
ATOM 594 N N . ALA A 1 85 ? 21.953 -2.181 -20.139 1.00 95.06 85 ALA A N 1
ATOM 595 C CA . ALA A 1 85 ? 22.665 -1.625 -21.277 1.00 95.06 85 ALA A CA 1
ATOM 596 C C . ALA A 1 85 ? 22.674 -2.612 -22.448 1.00 95.06 85 ALA A C 1
ATOM 598 O O . ALA A 1 85 ? 22.803 -3.824 -22.263 1.00 95.06 85 ALA A O 1
ATOM 599 N N . VAL A 1 86 ? 22.605 -2.072 -23.663 1.00 95.25 86 VAL A N 1
ATOM 600 C CA . VAL A 1 86 ? 22.772 -2.815 -24.916 1.00 95.25 86 VAL A CA 1
ATOM 601 C C . VAL A 1 86 ? 23.890 -2.185 -25.740 1.00 95.25 86 VAL A C 1
ATOM 603 O O . VAL A 1 86 ? 24.131 -0.982 -25.671 1.00 95.25 86 VAL A O 1
ATOM 606 N N . THR A 1 87 ? 24.589 -3.000 -26.524 1.00 94.25 87 THR A N 1
ATOM 607 C CA . THR A 1 87 ? 25.549 -2.530 -27.529 1.00 94.25 87 THR A CA 1
ATOM 608 C C . THR A 1 87 ? 25.028 -2.929 -28.898 1.00 94.25 87 THR A C 1
ATOM 610 O O . THR A 1 87 ? 24.747 -4.103 -29.128 1.00 94.25 87 THR A O 1
ATOM 613 N N . VAL A 1 88 ? 24.908 -1.955 -29.796 1.00 92.81 88 VAL A N 1
ATOM 614 C CA . VAL A 1 88 ? 24.450 -2.160 -31.172 1.00 92.81 88 VAL A CA 1
ATOM 615 C C . VAL A 1 88 ? 25.579 -1.748 -32.108 1.00 92.81 88 VAL A C 1
ATOM 617 O O . VAL A 1 88 ? 26.122 -0.652 -31.982 1.00 92.81 88 VAL A O 1
ATOM 620 N N . LEU A 1 89 ? 25.969 -2.647 -33.010 1.00 93.25 89 LEU A N 1
ATOM 621 C CA . LEU A 1 89 ? 26.916 -2.340 -34.084 1.00 93.25 89 LEU A CA 1
ATOM 622 C C . LEU A 1 89 ? 26.181 -1.678 -35.255 1.00 93.25 89 LEU A C 1
ATOM 624 O O . LEU A 1 89 ? 24.964 -1.808 -35.377 1.00 93.25 89 LEU A O 1
ATOM 628 N N . GLU A 1 90 ? 26.912 -1.000 -36.140 1.00 90.56 90 GLU A N 1
ATOM 629 C CA . GLU A 1 90 ? 26.324 -0.430 -37.357 1.00 90.56 90 GLU A CA 1
ATOM 630 C C . GLU A 1 90 ? 25.554 -1.498 -38.155 1.00 90.56 90 GLU A C 1
ATOM 632 O O . GLU A 1 90 ? 26.043 -2.613 -38.348 1.00 90.56 90 GLU A O 1
ATOM 637 N N . ALA A 1 91 ? 24.338 -1.148 -38.593 1.00 88.56 91 ALA A N 1
ATOM 638 C CA . ALA A 1 91 ? 23.375 -2.043 -39.250 1.00 88.56 91 ALA A CA 1
ATOM 639 C C . ALA A 1 91 ? 22.923 -3.271 -38.422 1.00 88.56 91 ALA A C 1
ATOM 641 O O . ALA A 1 91 ? 22.316 -4.190 -38.971 1.00 88.56 91 ALA A O 1
ATOM 642 N N . GLY A 1 92 ? 23.203 -3.296 -37.115 1.00 90.88 92 GLY A N 1
ATOM 643 C CA . GLY A 1 92 ? 22.721 -4.312 -36.182 1.00 90.88 92 GLY A CA 1
ATOM 644 C C . GLY A 1 92 ? 21.471 -3.888 -35.408 1.00 90.88 92 GLY A C 1
ATOM 645 O O . GLY A 1 92 ? 21.033 -2.741 -35.468 1.00 90.88 92 GLY A O 1
ATOM 646 N N . SER A 1 93 ? 20.929 -4.822 -34.629 1.00 92.75 93 SER A N 1
ATOM 647 C CA . SER A 1 93 ? 19.837 -4.586 -33.682 1.00 92.75 93 SER A CA 1
ATOM 648 C C . SER A 1 93 ? 20.104 -5.302 -32.357 1.00 92.75 93 SER A C 1
ATOM 650 O O . SER A 1 93 ? 20.870 -6.267 -32.289 1.00 92.75 93 SER A O 1
ATOM 652 N N . ALA A 1 94 ? 19.489 -4.805 -31.288 1.00 93.50 94 ALA A N 1
ATOM 653 C CA . ALA A 1 94 ? 19.464 -5.444 -29.980 1.00 93.50 94 ALA A CA 1
ATOM 654 C C . ALA A 1 94 ? 18.107 -5.189 -29.324 1.00 93.50 94 ALA A C 1
ATOM 656 O O . ALA A 1 94 ? 17.452 -4.189 -29.609 1.00 93.50 94 ALA A O 1
ATOM 657 N N . THR A 1 95 ? 17.710 -6.076 -28.419 1.00 93.62 95 THR A N 1
ATOM 658 C CA . THR A 1 95 ? 16.450 -5.971 -27.681 1.00 93.62 95 THR A CA 1
ATOM 659 C C . THR A 1 95 ? 16.724 -5.810 -26.194 1.00 93.62 95 THR A C 1
ATOM 661 O O . THR A 1 95 ? 17.603 -6.478 -25.646 1.00 93.62 95 THR A O 1
ATOM 664 N N . TYR A 1 96 ? 15.921 -4.987 -25.531 1.00 94.81 96 TYR A N 1
ATOM 665 C CA . TYR A 1 96 ? 15.789 -4.962 -24.080 1.00 94.81 96 TYR A CA 1
ATOM 666 C C . TYR A 1 96 ? 14.309 -5.042 -23.715 1.00 94.81 96 TYR A C 1
ATOM 668 O O . TYR A 1 96 ? 13.429 -4.814 -24.542 1.00 94.81 96 TYR A O 1
ATOM 676 N N . THR A 1 97 ? 14.040 -5.394 -22.468 1.00 95.88 97 THR A N 1
ATOM 677 C CA . THR A 1 97 ? 12.689 -5.470 -21.919 1.00 95.88 97 THR A CA 1
ATOM 678 C C . THR A 1 97 ? 12.490 -4.374 -20.889 1.00 95.88 97 THR A C 1
ATOM 680 O O . THR A 1 97 ? 13.443 -3.951 -20.231 1.00 95.88 97 THR A O 1
ATOM 683 N N . VAL A 1 98 ? 11.246 -3.922 -20.750 1.00 96.19 98 VAL A N 1
ATOM 684 C CA . VAL A 1 98 ? 10.817 -2.982 -19.713 1.00 96.19 98 VAL A CA 1
ATOM 685 C C . VAL A 1 98 ? 9.620 -3.592 -19.000 1.00 96.19 98 VAL A C 1
ATOM 687 O O . VAL A 1 98 ? 8.716 -4.117 -19.648 1.00 96.19 98 VAL A O 1
ATOM 690 N N . LYS A 1 99 ? 9.598 -3.509 -17.672 1.00 95.25 99 LYS A N 1
ATOM 691 C CA . LYS A 1 99 ? 8.410 -3.798 -16.862 1.00 95.25 99 LYS A CA 1
ATOM 692 C C . LYS A 1 99 ? 8.259 -2.769 -15.746 1.00 95.25 99 LYS A C 1
ATOM 694 O O . LYS A 1 99 ? 9.237 -2.129 -15.360 1.00 95.25 99 LYS A O 1
ATOM 699 N N . LEU A 1 100 ? 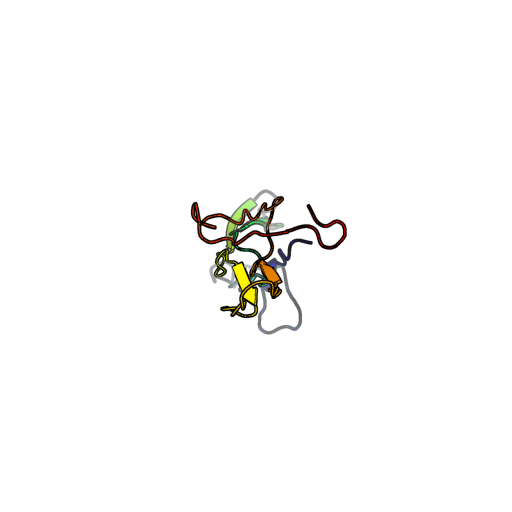7.050 -2.648 -15.208 1.00 96.19 100 LEU A N 1
ATOM 700 C CA . LEU A 1 100 ? 6.826 -1.944 -13.946 1.00 96.19 100 LEU A CA 1
ATOM 701 C C . LEU A 1 100 ? 7.347 -2.813 -12.791 1.00 96.19 100 LEU A C 1
ATOM 703 O O . LEU A 1 100 ? 7.259 -4.042 -12.853 1.00 96.19 100 LEU A O 1
ATOM 707 N N . ALA A 1 101 ? 7.942 -2.181 -11.782 1.00 92.75 101 ALA A N 1
ATOM 708 C CA . ALA A 1 101 ? 8.428 -2.858 -10.580 1.00 92.75 101 ALA A CA 1
ATOM 709 C C . ALA A 1 101 ? 7.322 -3.071 -9.534 1.00 92.75 101 ALA A C 1
ATOM 711 O O . ALA A 1 101 ? 7.411 -4.031 -8.780 1.00 92.75 101 ALA A O 1
ATOM 712 N N . THR A 1 102 ? 6.306 -2.204 -9.533 1.00 92.62 102 THR A N 1
ATOM 713 C CA . THR A 1 102 ? 5.154 -2.208 -8.618 1.00 92.62 102 THR A CA 1
ATOM 714 C C . THR A 1 102 ? 3.841 -2.285 -9.405 1.00 92.62 102 THR A C 1
ATOM 716 O O . THR A 1 102 ? 3.800 -1.920 -10.590 1.00 92.62 102 THR A O 1
ATOM 719 N N . GLU A 1 103 ? 2.768 -2.770 -8.775 1.00 90.94 103 GLU A N 1
ATOM 720 C CA . GLU A 1 103 ? 1.429 -2.839 -9.377 1.00 90.94 103 GLU A CA 1
ATOM 721 C C . GLU A 1 103 ? 0.877 -1.415 -9.602 1.00 90.94 103 GLU A C 1
ATOM 723 O O . GLU A 1 103 ? 0.775 -0.634 -8.654 1.00 90.94 103 GLU A O 1
ATOM 728 N N . PRO A 1 104 ? 0.525 -1.025 -10.843 1.00 92.19 104 PRO A N 1
ATOM 729 C CA . PRO A 1 104 ? -0.102 0.265 -11.088 1.00 92.19 104 PRO A CA 1
ATOM 730 C C . PRO A 1 104 ? -1.607 0.204 -10.796 1.00 92.19 104 PRO A C 1
ATOM 732 O O . PRO A 1 104 ? -2.263 -0.803 -11.060 1.00 92.19 104 PRO A O 1
ATOM 735 N N . THR A 1 105 ? -2.192 1.316 -10.358 1.00 86.69 105 THR A N 1
ATOM 736 C CA . THR A 1 105 ? -3.652 1.422 -10.175 1.00 86.69 105 THR A CA 1
ATOM 737 C C . THR A 1 105 ? -4.409 1.900 -11.403 1.00 86.69 105 THR A C 1
ATOM 739 O O . THR A 1 105 ? -5.623 1.741 -11.478 1.00 86.69 105 THR A O 1
ATOM 742 N N . GLU A 1 106 ? -3.698 2.445 -12.384 1.00 89.31 106 GLU A N 1
ATOM 743 C CA . GLU A 1 106 ? -4.247 2.947 -13.639 1.00 89.31 106 GLU A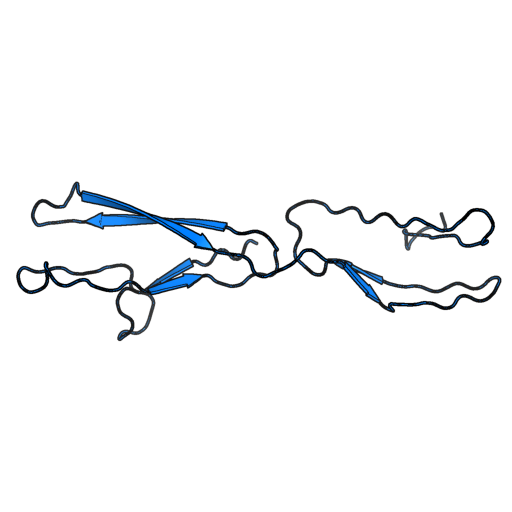 CA 1
ATOM 744 C C . GLU A 1 106 ? -3.314 2.585 -14.801 1.00 89.31 106 GLU A C 1
ATOM 746 O O . GLU A 1 106 ? -2.177 2.148 -14.608 1.00 89.31 106 GLU A O 1
ATOM 751 N N . GLY A 1 107 ? -3.779 2.773 -16.036 1.00 92.88 107 GLY A N 1
ATOM 752 C CA . GLY A 1 107 ? -2.964 2.504 -17.222 1.00 92.88 107 GLY A CA 1
ATOM 753 C C . GLY A 1 107 ? -1.674 3.337 -17.257 1.00 92.88 107 GLY A C 1
ATOM 754 O O . GLY A 1 107 ? -1.722 4.566 -17.220 1.00 92.88 107 GLY A O 1
ATOM 755 N N . VAL A 1 108 ? -0.521 2.672 -17.396 1.00 94.62 108 VAL A N 1
ATOM 756 C CA . VAL A 1 108 ? 0.795 3.323 -17.518 1.00 94.62 108 VAL A CA 1
ATOM 757 C C . VAL A 1 108 ? 1.265 3.300 -18.969 1.00 94.62 108 VAL A C 1
ATOM 759 O O . VAL A 1 108 ? 1.311 2.250 -19.603 1.00 94.62 108 VAL A O 1
ATOM 762 N N . THR A 1 109 ? 1.659 4.464 -19.488 1.00 95.25 109 THR A N 1
ATOM 763 C CA . THR A 1 109 ? 2.342 4.589 -20.784 1.00 95.25 109 THR A CA 1
ATOM 764 C C . THR A 1 109 ? 3.820 4.876 -20.551 1.00 95.25 109 THR A C 1
ATOM 766 O O . THR A 1 109 ? 4.162 5.863 -19.901 1.00 95.25 109 THR A O 1
ATOM 769 N N . VAL A 1 110 ? 4.696 4.033 -21.100 1.00 94.50 110 VAL A N 1
ATOM 770 C CA . VAL A 1 110 ? 6.149 4.248 -21.083 1.00 94.50 110 VAL A CA 1
ATOM 771 C C . VAL A 1 110 ? 6.581 4.772 -22.449 1.00 94.50 110 VAL A C 1
ATOM 773 O O . VAL A 1 110 ? 6.489 4.062 -23.446 1.00 94.50 110 VAL A O 1
ATOM 776 N N . THR A 1 111 ? 7.070 6.010 -22.494 1.00 93.31 111 THR A N 1
ATOM 777 C CA . THR A 1 111 ? 7.557 6.640 -23.729 1.00 93.31 111 THR A CA 1
ATOM 778 C C . THR A 1 111 ? 9.077 6.554 -23.799 1.00 93.31 111 THR A C 1
ATOM 780 O O . THR A 1 111 ? 9.771 7.100 -22.940 1.00 93.31 111 THR A O 1
ATOM 783 N N . VAL A 1 112 ? 9.612 5.924 -24.846 1.00 91.88 112 VAL A N 1
ATOM 784 C CA . VAL A 1 112 ? 11.053 5.954 -25.132 1.00 91.88 112 VAL A CA 1
ATOM 785 C C . VAL A 1 112 ? 11.378 7.256 -25.868 1.00 91.88 112 VAL A C 1
ATOM 787 O O . VAL A 1 112 ? 10.690 7.633 -26.813 1.00 91.88 112 VAL A O 1
ATOM 790 N N . SER A 1 113 ? 12.413 7.977 -25.437 1.00 89.19 113 SER A N 1
ATOM 791 C CA . SER A 1 113 ? 12.844 9.239 -26.056 1.00 89.19 113 SER A CA 1
ATOM 792 C C . SER A 1 113 ? 14.368 9.385 -26.005 1.00 89.19 113 SER A C 1
ATOM 794 O O . SER A 1 113 ? 15.055 8.555 -25.414 1.00 89.19 113 SER A O 1
ATOM 796 N N . GLY A 1 114 ? 14.916 10.422 -26.645 1.00 85.25 114 GLY A N 1
ATOM 797 C CA . GLY A 1 114 ? 16.351 10.718 -26.572 1.00 85.25 114 GLY A CA 1
ATOM 798 C C . GLY A 1 114 ? 17.219 10.056 -27.643 1.00 85.25 114 GLY A C 1
ATOM 799 O O . GLY A 1 114 ? 18.436 10.055 -27.489 1.00 85.25 114 GLY A O 1
ATOM 800 N N . MET A 1 115 ? 16.646 9.563 -28.752 1.00 86.19 115 MET A N 1
ATOM 801 C CA . MET A 1 115 ? 17.444 8.979 -29.845 1.00 86.19 115 MET A CA 1
ATOM 802 C C . MET A 1 115 ? 18.458 9.961 -30.445 1.00 86.19 115 MET A C 1
ATOM 804 O O . MET A 1 115 ? 19.422 9.515 -31.044 1.00 86.19 115 MET A O 1
ATOM 808 N N . GLY A 1 116 ? 18.304 11.274 -30.252 1.00 72.06 116 GLY A N 1
ATOM 809 C CA . GLY A 1 116 ? 19.258 12.284 -30.710 1.00 72.06 116 GLY A CA 1
ATOM 810 C C . GLY A 1 116 ? 19.262 12.448 -32.232 1.00 72.06 116 GLY A C 1
ATOM 811 O O . GLY A 1 116 ? 19.374 11.494 -32.999 1.00 72.06 116 GLY A O 1
ATOM 812 N N . SER A 1 117 ? 19.163 13.687 -32.703 1.00 67.94 117 SER A N 1
ATOM 813 C CA . SER A 1 117 ? 19.234 13.965 -34.136 1.00 67.94 117 SER A CA 1
ATOM 814 C C . SER A 1 117 ? 20.620 13.585 -34.673 1.00 67.94 117 SER A C 1
ATOM 816 O O . SER A 1 117 ? 21.614 14.204 -34.301 1.00 67.94 117 SER A O 1
ATOM 818 N N . GLY A 1 118 ? 20.685 12.576 -35.546 1.00 68.38 118 GLY A N 1
ATOM 819 C CA . GLY A 1 118 ? 21.918 12.155 -36.225 1.00 68.38 118 GLY A CA 1
ATOM 820 C C . GLY A 1 118 ? 22.640 10.936 -35.639 1.00 68.38 118 GLY A C 1
ATOM 821 O O . GLY A 1 118 ? 23.688 10.578 -36.164 1.00 68.38 118 GLY A O 1
ATOM 822 N N . SER A 1 119 ? 22.101 10.274 -34.608 1.00 76.50 119 SER A N 1
ATOM 823 C CA . SER A 1 119 ? 22.691 9.036 -34.059 1.00 76.50 119 SER A CA 1
ATOM 824 C C . SER A 1 119 ? 22.498 7.803 -34.954 1.00 76.50 119 SER A C 1
ATOM 826 O O . SER A 1 119 ? 23.188 6.804 -34.776 1.00 76.50 119 SER A O 1
ATOM 828 N N . GLY A 1 120 ? 21.535 7.847 -35.882 1.00 78.69 120 GLY A N 1
ATOM 829 C CA . GLY A 1 120 ? 21.107 6.679 -36.658 1.00 78.69 120 GLY A CA 1
ATOM 830 C C . GLY A 1 120 ? 20.325 5.638 -35.844 1.00 78.69 120 GLY A C 1
ATOM 831 O O . GLY A 1 120 ? 19.997 4.585 -36.381 1.00 78.69 120 GLY A O 1
ATOM 832 N N . VAL A 1 121 ? 20.011 5.921 -34.574 1.00 84.06 121 VAL A N 1
ATOM 833 C CA . VAL A 1 121 ? 19.247 5.028 -33.695 1.00 84.06 121 VAL A CA 1
ATOM 834 C C . VAL A 1 121 ? 17.751 5.224 -33.934 1.00 84.06 121 VAL A C 1
ATOM 836 O O . VAL A 1 121 ? 17.239 6.340 -33.848 1.00 84.06 121 VAL A O 1
ATOM 839 N N . SER A 1 122 ? 17.050 4.123 -34.192 1.00 84.56 122 SER A N 1
ATOM 840 C CA . SER A 1 122 ? 15.588 4.036 -34.171 1.00 84.56 122 SER A CA 1
ATOM 841 C C . SER A 1 122 ? 15.158 3.097 -33.047 1.00 84.56 122 SER A C 1
ATOM 843 O O . SER A 1 122 ? 15.941 2.259 -32.594 1.00 84.56 122 SER A O 1
ATOM 845 N N . VAL A 1 123 ? 13.940 3.288 -32.554 1.00 86.06 123 VAL A N 1
ATOM 846 C CA . VAL A 1 123 ? 13.329 2.416 -31.552 1.00 86.06 123 VAL A CA 1
ATOM 847 C C . VAL A 1 123 ? 12.007 1.950 -32.117 1.00 86.06 123 VAL A C 1
ATOM 849 O O . VAL A 1 123 ? 11.209 2.780 -32.542 1.00 86.06 123 VAL A O 1
ATOM 852 N N . ASP A 1 124 ? 11.805 0.643 -32.068 1.00 81.12 124 ASP A N 1
ATOM 853 C CA . ASP A 1 124 ? 10.532 0.005 -32.345 1.00 81.12 124 ASP A CA 1
ATOM 854 C C . ASP A 1 124 ? 9.974 -0.535 -31.023 1.00 81.12 124 ASP A C 1
ATOM 856 O O . ASP A 1 124 ? 10.686 -1.184 -30.249 1.00 81.12 124 ASP A O 1
ATOM 860 N N . THR A 1 125 ? 8.727 -0.185 -30.723 1.00 77.06 125 THR A N 1
ATOM 861 C CA . THR A 1 125 ? 8.026 -0.627 -29.503 1.00 77.06 125 THR A CA 1
ATOM 862 C C . THR A 1 125 ? 6.936 -1.644 -29.795 1.00 77.06 125 THR A C 1
ATOM 864 O O . THR A 1 125 ? 6.294 -2.142 -28.868 1.00 77.06 125 THR A O 1
ATOM 867 N N . ASP A 1 126 ? 6.731 -1.961 -31.066 1.00 69.75 126 ASP A N 1
ATOM 868 C CA . ASP A 1 126 ? 5.810 -2.976 -31.514 1.00 69.75 126 ASP A CA 1
ATOM 869 C C . ASP A 1 126 ? 6.640 -4.202 -31.951 1.00 69.75 126 ASP A C 1
ATOM 871 O O . ASP A 1 126 ? 7.683 -4.108 -32.585 1.00 69.75 126 ASP A O 1
ATOM 875 N N . ALA A 1 127 ? 6.248 -5.393 -31.496 1.00 56.19 127 ALA A N 1
ATOM 876 C CA . ALA A 1 127 ? 6.995 -6.621 -31.787 1.00 56.19 127 ALA A CA 1
ATOM 877 C C . ALA A 1 127 ? 6.483 -7.344 -33.050 1.00 56.19 127 ALA A C 1
ATOM 879 O O . ALA A 1 127 ? 6.867 -8.490 -33.291 1.00 56.19 127 ALA A O 1
ATOM 880 N N . GLY A 1 128 ? 5.549 -6.743 -33.797 1.00 49.69 128 GLY A N 1
ATOM 881 C CA . GLY A 1 128 ? 4.747 -7.411 -34.827 1.00 49.69 128 GLY A CA 1
ATOM 882 C C . GLY A 1 128 ? 4.798 -6.777 -36.217 1.00 49.69 128 GLY A C 1
ATOM 883 O O . GLY A 1 128 ? 4.402 -7.432 -37.184 1.00 49.69 128 GLY A O 1
ATOM 884 N N . THR A 1 129 ? 5.295 -5.553 -36.332 1.00 46.75 129 THR A N 1
ATOM 885 C CA . THR A 1 129 ? 5.426 -4.783 -37.562 1.00 46.75 129 THR A CA 1
ATOM 886 C C . THR A 1 129 ? 6.621 -3.852 -37.433 1.00 46.75 129 THR A C 1
ATOM 888 O O . THR A 1 129 ? 6.643 -3.025 -36.543 1.00 46.75 129 THR A O 1
ATOM 891 N N . ASP A 1 130 ? 7.589 -3.945 -38.349 1.00 47.47 130 ASP A N 1
ATOM 892 C CA . ASP A 1 130 ? 8.660 -2.946 -38.413 1.00 47.47 130 ASP A CA 1
ATOM 893 C C . ASP A 1 130 ? 8.020 -1.560 -38.670 1.00 47.47 130 ASP A C 1
ATOM 895 O O . ASP A 1 130 ? 7.474 -1.337 -39.763 1.00 47.47 130 ASP A O 1
ATOM 899 N N . GLY A 1 131 ? 8.036 -0.646 -37.688 1.00 48.34 131 GLY A N 1
ATOM 900 C CA . GLY A 1 131 ? 7.328 0.643 -37.800 1.00 48.34 131 GLY A CA 1
ATOM 901 C C . GLY A 1 131 ? 7.570 1.674 -36.706 1.00 48.34 131 GLY A C 1
ATOM 902 O O . GLY A 1 131 ? 6.778 1.697 -35.742 1.00 48.34 131 GLY A O 1
#

Mean predicted aligned error: 8.62 Å

Sequence (131 aa):
GIGSGVSVDTDGGMAGDQTSLSFTTSNWQMEQAVMVRAAADDNAISETVTLSHSAAGGDYDSVSKELMVTVGDDDTASLVISPEAVTVLEAGSATYTVKLATEPTEGVTVTVSGMGSGSGVSVDTDAGTDG

pLDDT: mean 86.95, std 13.22, range [38.59, 98.06]

Solvent-accessible surface area (backbone atoms only — not comparable to full-atom values): 9109 Å² total; per-residue (Å²): 131,83,53,80,48,70,49,49,28,42,44,93,89,54,92,72,72,35,90,68,85,88,77,46,98,88,46,67,88,56,88,78,69,70,49,75,47,75,50,82,72,58,45,60,66,64,49,74,48,78,48,78,44,75,46,69,62,98,88,27,65,84,44,66,51,77,45,82,43,74,48,80,57,93,50,68,84,45,74,44,58,46,62,86,69,84,81,66,57,90,98,55,79,79,83,6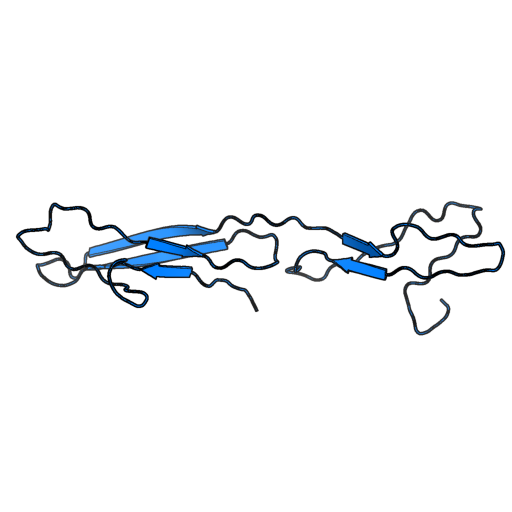8,46,77,45,71,68,37,55,71,95,63,94,83,84,86,82,89,79,83,57,58,97,86,67,83,61,82,84,69,92,60,96,84,55,99,115

Foldseek 3Di:
DDQFDKAKAQDPPDPDRDDDDDDDPVCVVPDGDMDIDGDADQAQDKDKDKDKDADDDPPRRVPIDIDIDIGHGPHDWDKDKPPPDDDADVVGDDDIDIDIRGDDPDDDDDDDDDCDPPVPDDDDPDPPDDD

Secondary structure (DSSP, 8-state):
-----EEEES-TTSSS--------TTTTTS----EEEE---SS---EEEEEEEE--STT-TT-EEEEEEEE-------EEEESS-----TT-----EEEESS--SS----------TTS-------SSS--

Organism: NCBI:txid1608213